Protein AF-A0A8T2HPA1-F1 (afdb_monomer_lite)

Sequence (154 aa):
MSNPVEQRKAVRESIDGVLAKITELETTITDFNGDNPALNLKLNEYTASLQSLHTAGMALLGRNGAPYEVPVELLTYIDDGGNPDAFIIDVIRSAAVANEAAKGKVEAFRTLKEGLLEDIQSQFPEIIADYKALRPAGKQEEAKEVAAAAAAKT

Foldseek 3Di:
DDDLVVLVVQLVVLVVQLVVLVVVLVVCVVVPPPDCPVNVVSVVSNVVSVVSNVVSQQVNADPVRHRDDDDVVLVVCVVVVHDSVVVVVVVVVVVVVVVVVVVVVVVVVVVVVVVVLVVCCVPPVPVNVVVVVVPPPPPVVVVVVVVVVVVVVD

pLDDT: mean 84.18, std 14.64, range [38.09, 97.25]

Radius of gyration: 30.31 Å; chains: 1; bounding box: 60×29×91 Å

Secondary structure (DSSP, 8-state):
---HHHHHHHHHHHHHHHHHHHHHHHHHHHT--S--HHHHHHHHHHHHHHHHHHHHHHT-B-TTSSBP---HHHHHHHHTT--HHHHHHHHHHHHHHHHHHHHHHHHHHHHHHHHHHHHHHHH-HHHHHHHHHHTTTHHHHHHHHHHHHHHTT-

Structure (mmCIF, N/CA/C/O backbone):
data_AF-A0A8T2HPA1-F1
#
_entry.id   AF-A0A8T2HPA1-F1
#
loop_
_atom_site.group_PDB
_atom_site.id
_atom_site.type_symbol
_atom_site.label_atom_id
_atom_site.label_alt_id
_atom_site.label_comp_id
_atom_site.label_asym_id
_atom_site.label_entity_id
_atom_site.label_seq_id
_atom_site.pdbx_PDB_ins_code
_atom_site.Cartn_x
_atom_site.Cartn_y
_atom_site.Cartn_z
_atom_site.occupancy
_atom_site.B_iso_or_equiv
_atom_site.auth_seq_id
_atom_site.auth_comp_id
_atom_site.auth_asym_id
_atom_site.auth_atom_id
_atom_site.pdbx_PDB_model_num
ATOM 1 N N . MET A 1 1 ? 16.143 20.241 3.479 1.00 50.38 1 MET A N 1
ATOM 2 C CA . MET A 1 1 ? 15.230 19.082 3.567 1.00 50.38 1 MET A CA 1
ATOM 3 C C . MET A 1 1 ? 14.504 19.003 2.237 1.00 50.38 1 MET A C 1
ATOM 5 O O . MET A 1 1 ? 13.789 19.946 1.927 1.00 50.38 1 MET A O 1
ATOM 9 N N . SER A 1 2 ? 14.779 17.992 1.406 1.00 63.62 2 SER A N 1
ATOM 10 C CA . SER A 1 2 ? 14.115 17.860 0.100 1.00 63.62 2 SER A CA 1
ATOM 11 C C . SER A 1 2 ? 12.614 17.654 0.290 1.00 63.62 2 SER A C 1
ATOM 13 O O . SER A 1 2 ? 12.193 16.939 1.199 1.00 6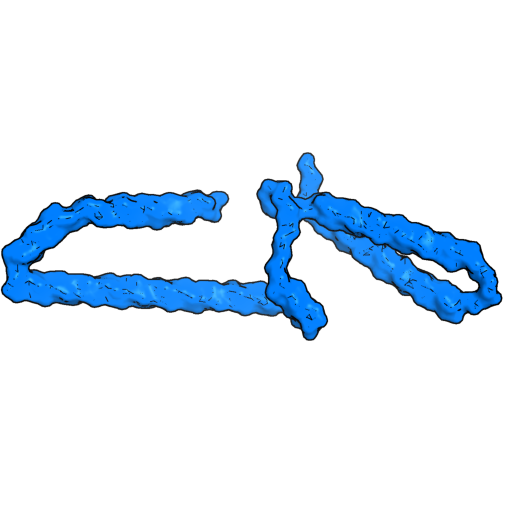3.62 2 SER A O 1
ATOM 15 N N . ASN A 1 3 ? 11.806 18.316 -0.533 1.00 80.44 3 ASN A N 1
ATOM 16 C CA . ASN A 1 3 ? 10.353 18.277 -0.435 1.00 80.44 3 ASN A CA 1
ATOM 17 C C . ASN A 1 3 ? 9.833 16.867 -0.803 1.00 80.44 3 ASN A C 1
ATOM 19 O O . ASN A 1 3 ? 10.176 16.368 -1.877 1.00 80.44 3 ASN A O 1
ATOM 23 N N . PRO A 1 4 ? 8.968 16.224 0.011 1.00 80.69 4 PRO A N 1
ATOM 24 C CA . PRO A 1 4 ? 8.405 14.906 -0.308 1.00 80.69 4 PRO A CA 1
ATOM 25 C C . PRO A 1 4 ? 7.669 14.849 -1.654 1.00 80.69 4 PRO A C 1
ATOM 27 O O . PRO A 1 4 ? 7.597 13.797 -2.288 1.00 80.69 4 PRO A O 1
ATOM 30 N N . VAL A 1 5 ? 7.098 15.972 -2.103 1.00 83.19 5 VAL A N 1
ATOM 31 C CA . VAL A 1 5 ? 6.444 16.074 -3.418 1.00 83.19 5 VAL A CA 1
ATOM 32 C C . VAL A 1 5 ? 7.473 15.988 -4.545 1.00 83.19 5 VAL A C 1
ATOM 34 O O . VAL A 1 5 ? 7.244 15.290 -5.529 1.00 83.19 5 VAL A O 1
ATOM 37 N N . GLU A 1 6 ? 8.616 16.655 -4.390 1.00 86.06 6 GLU A N 1
ATOM 38 C CA . GLU A 1 6 ? 9.705 16.633 -5.372 1.00 86.06 6 GLU A CA 1
ATOM 39 C C . GLU A 1 6 ? 10.363 15.255 -5.441 1.00 86.06 6 GLU A C 1
ATOM 41 O O . GLU A 1 6 ? 10.643 14.774 -6.533 1.00 86.06 6 GLU A O 1
ATOM 46 N N . GLN A 1 7 ? 10.526 14.576 -4.302 1.00 87.00 7 GLN A N 1
ATOM 47 C CA . GLN A 1 7 ? 11.036 13.201 -4.259 1.00 87.00 7 GLN A CA 1
ATOM 48 C C . GLN A 1 7 ? 10.123 12.233 -5.024 1.00 87.00 7 GLN A C 1
ATOM 50 O O . GLN A 1 7 ? 10.595 11.477 -5.871 1.00 87.00 7 GLN A O 1
ATOM 55 N N . ARG A 1 8 ? 8.801 12.296 -4.796 1.00 88.12 8 ARG A N 1
ATOM 56 C CA . ARG A 1 8 ? 7.831 11.480 -5.551 1.00 88.12 8 ARG A CA 1
ATOM 57 C C . ARG A 1 8 ? 7.851 11.794 -7.042 1.00 88.12 8 ARG A C 1
ATOM 59 O O . ARG A 1 8 ? 7.753 10.883 -7.859 1.00 88.12 8 ARG A O 1
ATOM 66 N N . LYS A 1 9 ? 7.977 13.075 -7.394 1.00 91.00 9 LYS A N 1
ATOM 67 C CA . LYS A 1 9 ? 8.089 13.504 -8.788 1.00 91.00 9 LYS A CA 1
ATOM 68 C C . LYS A 1 9 ? 9.350 12.930 -9.443 1.00 91.00 9 LYS A C 1
ATOM 70 O O . LYS A 1 9 ? 9.237 12.366 -10.522 1.00 91.00 9 LYS A O 1
ATOM 75 N N . ALA A 1 10 ? 10.499 12.989 -8.771 1.00 91.00 10 ALA A N 1
ATOM 76 C CA . ALA A 1 10 ? 11.756 12.438 -9.276 1.00 91.00 10 ALA A CA 1
ATOM 77 C C . ALA A 1 10 ? 11.685 10.917 -9.494 1.00 91.00 10 ALA A C 1
ATOM 79 O O . ALA A 1 10 ? 12.153 10.419 -10.517 1.00 91.00 10 ALA A O 1
ATOM 80 N N . VAL A 1 11 ? 11.056 10.176 -8.572 1.00 92.19 11 VAL A N 1
ATOM 81 C CA . VAL A 1 11 ? 10.814 8.733 -8.750 1.00 92.19 11 VAL A CA 1
ATOM 82 C C . VAL A 1 11 ? 9.930 8.481 -9.968 1.00 92.19 11 VAL A C 1
ATOM 84 O O . VAL A 1 11 ? 10.281 7.656 -10.804 1.00 92.19 11 VAL A O 1
ATOM 87 N N . ARG A 1 12 ? 8.827 9.225 -10.114 1.00 93.00 12 ARG A N 1
ATOM 88 C CA . ARG A 1 12 ? 7.931 9.100 -11.271 1.00 93.00 12 ARG A CA 1
ATOM 89 C C . ARG A 1 12 ? 8.652 9.367 -12.593 1.00 93.00 12 ARG A C 1
ATOM 91 O O . ARG A 1 12 ? 8.572 8.543 -13.492 1.00 93.00 12 ARG A O 1
ATOM 98 N N . GLU A 1 13 ? 9.387 10.472 -12.686 1.00 94.75 13 GLU A N 1
ATOM 99 C CA . GLU A 1 13 ? 10.159 10.821 -13.887 1.00 94.75 13 GLU A CA 1
ATOM 100 C C . GLU A 1 13 ? 11.218 9.755 -14.211 1.00 94.75 13 GLU A C 1
ATOM 102 O O . GLU A 1 13 ? 11.444 9.441 -15.378 1.00 94.75 13 GLU A O 1
ATOM 107 N N . SER A 1 14 ? 11.827 9.147 -13.187 1.00 94.62 14 SER A N 1
ATOM 108 C CA . SER A 1 14 ? 12.782 8.048 -13.370 1.00 94.62 14 SER A CA 1
ATOM 109 C C . SER A 1 14 ? 12.105 6.771 -13.883 1.00 94.62 14 SER A C 1
ATOM 111 O O . SER A 1 14 ? 12.659 6.109 -14.758 1.00 94.62 14 SER A O 1
ATOM 113 N N . ILE A 1 15 ? 10.905 6.434 -13.387 1.00 95.62 15 ILE A N 1
ATOM 114 C CA . ILE A 1 15 ? 10.098 5.305 -13.889 1.00 95.62 15 ILE A CA 1
ATOM 115 C C . ILE A 1 15 ? 9.720 5.538 -15.355 1.00 95.62 15 ILE A C 1
ATOM 117 O O . ILE A 1 15 ? 9.965 4.668 -16.188 1.00 95.62 15 ILE A O 1
ATOM 121 N N . ASP A 1 16 ? 9.187 6.719 -15.679 1.00 95.81 16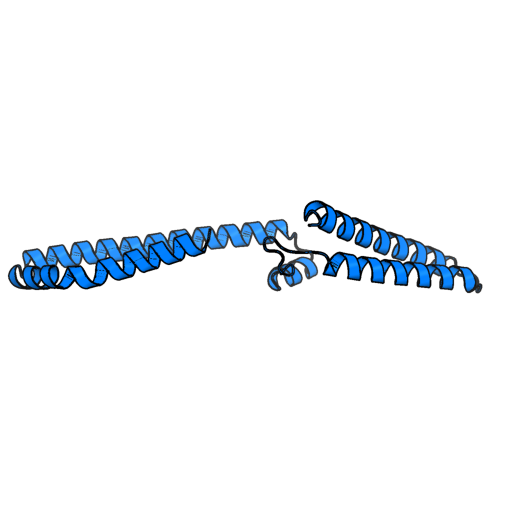 ASP A N 1
ATOM 122 C CA . ASP A 1 16 ? 8.810 7.087 -17.049 1.00 95.81 16 ASP A CA 1
ATOM 123 C C . ASP A 1 16 ? 10.027 7.011 -17.993 1.00 95.81 16 ASP A C 1
ATOM 125 O O . ASP A 1 16 ? 9.931 6.498 -19.110 1.00 95.81 16 ASP A O 1
ATOM 129 N N . GLY A 1 17 ? 11.202 7.449 -17.524 1.00 95.00 17 GLY A N 1
ATOM 130 C CA . GLY A 1 17 ? 12.462 7.341 -18.259 1.00 95.00 17 GLY A CA 1
ATOM 131 C C . GLY A 1 17 ? 12.898 5.895 -18.519 1.00 95.00 17 GLY A C 1
ATOM 132 O O . GLY A 1 17 ? 13.305 5.573 -19.634 1.00 95.00 17 GLY A O 1
ATOM 133 N N . VAL A 1 18 ? 12.786 5.009 -17.524 1.00 96.50 18 VAL A N 1
ATOM 134 C CA . VAL A 1 18 ? 13.085 3.574 -17.684 1.00 96.50 18 VAL A CA 1
ATOM 135 C C . VAL A 1 18 ? 12.127 2.928 -18.688 1.00 96.50 18 VAL A C 1
ATOM 137 O O . VAL A 1 18 ? 12.587 2.220 -19.583 1.00 96.50 18 VAL A O 1
ATOM 140 N N . LEU A 1 19 ? 10.823 3.210 -18.596 1.00 95.75 19 LEU A N 1
ATOM 141 C CA . LEU A 1 19 ? 9.821 2.696 -19.537 1.00 95.75 19 LEU A CA 1
ATOM 142 C C . LEU A 1 19 ? 10.104 3.153 -20.974 1.00 95.75 19 LEU A C 1
ATOM 144 O O . LEU A 1 19 ? 10.082 2.334 -21.889 1.00 95.75 19 LEU A O 1
ATOM 148 N N . ALA A 1 20 ? 10.452 4.427 -21.175 1.00 95.31 20 ALA A N 1
ATOM 149 C CA . ALA A 1 20 ? 10.841 4.930 -22.492 1.00 95.31 20 ALA A CA 1
ATOM 150 C C . ALA A 1 20 ? 12.069 4.191 -23.054 1.00 95.31 20 ALA A C 1
ATOM 152 O O . ALA A 1 20 ? 12.100 3.847 -24.236 1.00 95.31 20 ALA A O 1
ATOM 153 N N . LYS A 1 21 ? 13.065 3.893 -22.207 1.00 94.25 21 LYS A N 1
ATOM 154 C CA . LYS A 1 21 ? 14.255 3.133 -22.617 1.00 94.25 21 LYS A CA 1
ATOM 155 C C . LYS A 1 21 ? 13.948 1.682 -22.972 1.00 94.25 21 LYS A C 1
ATOM 157 O O . LYS A 1 21 ? 14.584 1.163 -23.886 1.00 94.25 21 LYS A O 1
ATOM 162 N N . ILE A 1 22 ? 12.973 1.052 -22.315 1.00 95.06 22 ILE A N 1
ATOM 163 C CA . ILE A 1 22 ? 12.487 -0.284 -22.695 1.00 95.06 22 ILE A CA 1
ATOM 164 C C . ILE A 1 22 ? 11.910 -0.241 -24.114 1.00 95.06 22 ILE A C 1
ATOM 166 O O . ILE A 1 22 ? 12.364 -0.998 -24.966 1.00 95.06 22 ILE A O 1
ATOM 170 N N . THR A 1 23 ? 11.016 0.704 -24.412 1.00 93.88 23 THR A N 1
ATOM 171 C CA . THR A 1 23 ? 10.420 0.846 -25.754 1.00 93.88 23 THR A CA 1
ATOM 172 C C . THR A 1 23 ? 11.468 1.136 -26.840 1.00 93.88 23 THR A C 1
ATOM 174 O O . THR A 1 23 ? 11.416 0.582 -27.943 1.00 93.88 23 THR A O 1
ATOM 177 N N . GLU A 1 24 ? 12.455 1.992 -26.545 1.00 91.56 24 GLU A N 1
ATOM 178 C CA . GLU A 1 24 ? 13.580 2.261 -27.455 1.00 91.56 24 GLU A CA 1
ATOM 179 C C . GLU A 1 24 ? 14.409 0.993 -27.728 1.00 91.56 24 GLU A C 1
ATOM 181 O O . GLU A 1 24 ? 14.805 0.744 -28.872 1.00 91.56 24 GLU A O 1
ATOM 186 N N . LEU A 1 25 ? 14.668 0.186 -26.693 1.00 91.88 25 LEU A N 1
ATOM 187 C CA . LEU A 1 25 ? 15.386 -1.082 -26.813 1.00 91.88 25 LEU A CA 1
ATOM 188 C C . LEU A 1 25 ? 14.592 -2.103 -27.629 1.00 91.88 25 LEU A C 1
ATOM 190 O O . LEU A 1 25 ? 15.163 -2.709 -28.530 1.00 91.88 25 LEU A O 1
ATOM 194 N N . GLU A 1 26 ? 13.294 -2.259 -27.373 1.00 91.94 26 GLU A N 1
ATOM 195 C CA . GLU A 1 26 ? 12.412 -3.151 -28.139 1.00 91.94 26 GLU A CA 1
ATOM 196 C C . GLU A 1 26 ? 12.426 -2.811 -29.634 1.00 91.94 26 GLU A C 1
ATOM 198 O O . GLU A 1 26 ? 12.567 -3.700 -30.478 1.00 91.94 26 GLU A O 1
ATOM 203 N N . THR A 1 27 ? 12.372 -1.519 -29.967 1.00 90.56 27 THR A N 1
ATOM 204 C CA . THR A 1 27 ? 12.453 -1.044 -31.358 1.00 90.56 27 THR A CA 1
ATOM 205 C C . THR A 1 27 ? 13.822 -1.358 -31.968 1.00 90.56 27 THR A C 1
ATOM 207 O O . THR A 1 27 ? 13.912 -1.945 -33.042 1.00 90.56 27 THR A O 1
ATOM 210 N N . THR A 1 28 ? 14.904 -1.045 -31.247 1.00 88.19 28 THR A N 1
ATOM 211 C CA . THR A 1 28 ? 16.285 -1.282 -31.708 1.00 88.19 28 THR A CA 1
ATOM 212 C C . THR A 1 28 ? 16.581 -2.772 -31.913 1.00 88.19 28 THR A C 1
ATOM 214 O O . THR A 1 28 ? 17.311 -3.138 -32.831 1.00 88.19 28 THR A O 1
ATOM 217 N N . ILE A 1 29 ? 16.022 -3.64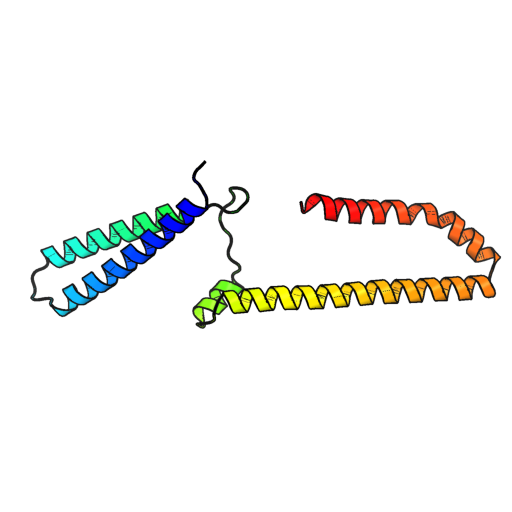0 -31.064 1.00 89.38 29 ILE A N 1
ATOM 218 C CA . ILE A 1 29 ? 16.143 -5.099 -31.180 1.00 89.38 29 ILE A CA 1
ATOM 219 C C . ILE A 1 29 ? 15.342 -5.614 -32.379 1.00 89.38 29 ILE A C 1
ATOM 221 O O . ILE A 1 29 ? 15.815 -6.498 -33.090 1.00 89.38 29 ILE A O 1
ATOM 225 N N . THR A 1 30 ? 14.153 -5.060 -32.622 1.00 89.00 30 THR A N 1
ATOM 226 C CA . THR A 1 30 ? 13.314 -5.435 -33.770 1.00 89.00 30 THR A CA 1
ATOM 227 C C . THR A 1 30 ? 14.001 -5.107 -35.099 1.00 89.00 30 THR A C 1
ATOM 229 O O . THR A 1 30 ? 13.987 -5.930 -36.012 1.00 89.00 30 THR A O 1
ATOM 232 N N . ASP A 1 31 ? 14.672 -3.956 -35.178 1.00 85.44 31 ASP A N 1
ATOM 233 C CA . ASP A 1 31 ? 15.391 -3.492 -36.374 1.00 85.44 31 ASP A CA 1
ATOM 234 C C . ASP A 1 31 ? 16.865 -3.950 -36.421 1.00 85.44 31 ASP A C 1
ATOM 236 O O . ASP A 1 31 ? 17.680 -3.415 -37.182 1.00 85.44 31 ASP A O 1
ATOM 240 N N . PHE A 1 32 ? 17.241 -4.933 -35.598 1.00 85.94 32 PHE A N 1
ATOM 241 C CA . PHE A 1 32 ? 18.631 -5.350 -35.459 1.00 85.94 32 PHE A CA 1
ATOM 242 C C . PHE A 1 32 ? 19.171 -5.981 -36.751 1.00 85.94 32 PHE A C 1
ATOM 244 O O . PHE A 1 32 ? 18.756 -7.056 -37.181 1.00 85.94 32 PHE A O 1
ATOM 251 N N . ASN A 1 33 ? 20.164 -5.323 -37.350 1.00 82.00 33 ASN A N 1
ATOM 252 C CA . ASN A 1 33 ? 20.769 -5.704 -38.628 1.00 82.00 33 ASN A CA 1
ATOM 253 C C . ASN A 1 33 ? 22.176 -6.324 -38.489 1.00 82.00 33 ASN A C 1
ATOM 255 O O . ASN A 1 33 ? 22.875 -6.490 -39.488 1.00 82.00 33 ASN A O 1
ATOM 259 N N . GLY A 1 34 ? 22.593 -6.666 -37.264 1.00 79.81 34 GLY A N 1
ATOM 260 C CA . GLY A 1 34 ? 23.911 -7.237 -36.967 1.00 79.81 34 GLY A CA 1
ATOM 261 C C . GLY A 1 34 ? 24.958 -6.230 -36.481 1.00 79.81 34 GLY A C 1
ATOM 262 O O . GLY A 1 34 ? 26.025 -6.660 -36.040 1.00 79.81 34 GLY A O 1
ATOM 263 N N . ASP A 1 35 ? 24.669 -4.924 -36.507 1.00 74.81 35 ASP A N 1
ATOM 264 C CA . ASP A 1 35 ? 25.561 -3.896 -35.965 1.00 74.81 35 ASP A CA 1
ATOM 265 C C . ASP A 1 35 ? 25.290 -3.643 -34.469 1.00 74.81 35 ASP A C 1
ATOM 267 O O . ASP A 1 35 ? 24.185 -3.307 -34.043 1.00 74.81 35 ASP A O 1
ATOM 271 N N . ASN A 1 36 ? 26.321 -3.823 -33.644 1.00 77.06 36 ASN A N 1
ATOM 272 C CA . ASN A 1 36 ? 26.222 -3.839 -32.181 1.00 77.06 36 ASN A CA 1
ATOM 273 C C . ASN A 1 36 ? 26.391 -2.475 -31.439 1.00 77.06 36 ASN A C 1
ATOM 275 O O . ASN A 1 36 ? 26.002 -2.394 -30.271 1.00 77.06 36 ASN A O 1
ATOM 279 N N . PRO A 1 37 ? 26.962 -1.384 -31.999 1.00 85.12 37 PRO A N 1
ATOM 280 C CA . PRO A 1 37 ? 27.290 -0.186 -31.226 1.00 85.12 37 PRO A CA 1
ATOM 281 C C . PRO A 1 37 ? 26.047 0.590 -30.771 1.00 85.12 37 PRO A C 1
ATOM 283 O O . PRO A 1 37 ? 26.024 1.073 -29.640 1.00 85.12 37 PRO A O 1
ATOM 286 N N . ALA A 1 38 ? 24.994 0.660 -31.593 1.00 84.12 38 ALA A N 1
ATOM 287 C CA . ALA A 1 38 ? 23.741 1.321 -31.219 1.00 84.12 38 ALA A CA 1
ATOM 288 C C . ALA A 1 38 ? 23.020 0.585 -30.075 1.00 84.12 38 ALA A C 1
ATOM 290 O O . ALA A 1 38 ? 22.581 1.212 -29.111 1.00 84.12 38 ALA A O 1
ATOM 291 N N . LEU A 1 39 ? 22.974 -0.750 -30.135 1.00 87.38 39 LEU A N 1
ATOM 292 C CA . LEU A 1 39 ? 22.372 -1.583 -29.094 1.00 87.38 39 LEU A CA 1
ATOM 293 C C . LEU A 1 39 ? 23.136 -1.473 -27.765 1.00 87.38 39 LEU A C 1
ATOM 295 O O . LEU A 1 39 ? 22.525 -1.258 -26.720 1.00 87.38 39 LEU A O 1
ATOM 299 N N . ASN A 1 40 ? 24.470 -1.554 -27.799 1.00 89.75 40 ASN A N 1
ATOM 300 C CA . ASN A 1 40 ? 25.297 -1.405 -26.597 1.00 89.75 40 ASN A CA 1
ATOM 301 C C . ASN A 1 40 ? 25.144 -0.024 -25.951 1.00 89.75 40 ASN A C 1
ATOM 303 O O . ASN A 1 40 ? 25.064 0.076 -24.726 1.00 89.75 40 ASN A O 1
ATOM 307 N N . LEU A 1 41 ? 25.071 1.044 -26.753 1.00 90.62 41 LEU A N 1
ATOM 308 C CA . LEU A 1 41 ? 24.807 2.386 -26.238 1.00 90.62 41 LEU A CA 1
ATOM 309 C C . LEU A 1 41 ? 23.459 2.435 -25.504 1.00 90.62 41 LEU A C 1
ATOM 311 O O . LEU A 1 41 ? 23.402 2.910 -24.370 1.00 90.62 41 LEU A O 1
ATOM 315 N N . LYS A 1 42 ? 22.397 1.883 -26.101 1.00 90.38 42 LYS A N 1
ATOM 316 C CA . LYS A 1 42 ? 21.059 1.856 -25.492 1.00 90.38 42 LYS A CA 1
ATOM 317 C C . LYS A 1 42 ? 20.983 1.007 -24.226 1.00 90.38 42 LYS A C 1
ATOM 319 O O . LYS A 1 42 ? 20.336 1.416 -23.265 1.00 90.38 42 LYS A O 1
ATOM 324 N N . LEU A 1 43 ? 21.692 -0.119 -24.174 1.00 92.44 43 LEU A N 1
ATOM 325 C CA . LEU A 1 43 ? 21.801 -0.937 -22.960 1.00 92.44 43 LEU A CA 1
ATOM 326 C C . LEU A 1 43 ? 22.508 -0.191 -21.820 1.00 92.44 43 LEU A C 1
ATOM 328 O O . LEU A 1 43 ? 22.082 -0.270 -20.664 1.00 92.44 43 LEU A O 1
ATOM 332 N N . ASN A 1 44 ? 23.555 0.575 -22.136 1.00 94.25 44 ASN A N 1
ATOM 333 C CA . ASN A 1 44 ? 24.236 1.417 -21.154 1.00 94.25 44 ASN A CA 1
ATOM 334 C C . ASN A 1 44 ? 23.333 2.561 -20.664 1.00 94.25 44 ASN A C 1
ATOM 336 O O . ASN A 1 44 ? 23.272 2.808 -19.459 1.00 94.25 44 ASN A O 1
ATOM 340 N N . GLU A 1 45 ? 22.589 3.216 -21.563 1.00 93.81 45 GLU A N 1
ATOM 341 C CA . GLU A 1 45 ? 21.590 4.234 -21.197 1.00 93.81 45 GLU A CA 1
ATOM 342 C C . GLU A 1 45 ? 20.508 3.653 -20.273 1.00 93.81 45 GLU A C 1
ATOM 344 O O . GLU A 1 45 ? 20.201 4.244 -19.240 1.00 93.81 45 GLU A O 1
ATOM 349 N N . TYR A 1 46 ? 19.975 2.472 -20.595 1.00 95.25 46 TYR A N 1
ATOM 350 C CA . TYR A 1 46 ? 18.990 1.775 -19.765 1.00 95.25 46 TYR A CA 1
ATOM 351 C C . TYR A 1 46 ? 19.542 1.429 -18.375 1.00 95.25 46 TYR A C 1
ATOM 353 O O . TYR A 1 46 ? 18.882 1.667 -17.363 1.00 95.25 46 TYR A O 1
ATOM 361 N N . THR A 1 47 ? 20.784 0.943 -18.305 1.00 96.06 47 THR A N 1
ATOM 362 C CA . THR A 1 47 ? 21.464 0.658 -17.031 1.00 96.06 47 THR A CA 1
ATOM 363 C C . THR A 1 47 ? 21.610 1.923 -16.182 1.00 96.06 47 THR A C 1
ATOM 365 O O . THR A 1 47 ? 21.333 1.896 -14.982 1.00 96.06 47 THR A O 1
ATOM 368 N N . ALA A 1 48 ? 21.983 3.049 -16.796 1.00 95.06 48 ALA A N 1
ATOM 369 C CA . ALA A 1 48 ? 22.061 4.337 -16.110 1.00 95.06 48 ALA A CA 1
ATOM 370 C C . ALA A 1 48 ? 20.681 4.809 -15.611 1.00 95.06 48 ALA A C 1
ATOM 372 O O . ALA A 1 48 ? 20.566 5.294 -14.482 1.00 95.06 48 ALA A O 1
ATOM 373 N N . SER A 1 49 ? 19.616 4.613 -16.398 1.00 94.44 49 SER A N 1
ATOM 374 C CA . SER A 1 49 ? 18.240 4.909 -15.976 1.00 94.44 49 SER A CA 1
ATOM 375 C C . SER A 1 49 ? 17.793 4.046 -14.789 1.00 94.44 49 SER A C 1
ATOM 377 O O . SER A 1 49 ? 17.199 4.579 -13.852 1.00 94.44 49 SER A O 1
ATOM 379 N N . LEU A 1 50 ? 18.136 2.752 -14.755 1.00 95.50 50 LEU A N 1
ATOM 380 C CA . LEU A 1 50 ? 17.860 1.881 -13.602 1.00 95.50 50 LEU A CA 1
ATOM 381 C C . LEU A 1 50 ? 18.605 2.332 -12.338 1.00 95.50 50 LEU A C 1
ATOM 383 O O . LEU A 1 50 ? 18.028 2.342 -11.250 1.00 95.50 50 LEU A O 1
ATOM 387 N N . GLN A 1 51 ? 19.869 2.745 -12.465 1.00 95.06 51 GLN A N 1
ATOM 388 C CA . GLN A 1 51 ? 20.641 3.292 -11.343 1.00 95.06 51 GLN A CA 1
ATOM 389 C C . GLN A 1 51 ? 20.036 4.602 -10.819 1.00 95.06 51 GLN A C 1
ATOM 391 O O . GLN A 1 51 ? 19.969 4.821 -9.603 1.00 95.06 51 GLN A O 1
ATOM 396 N N . SER A 1 52 ? 19.559 5.460 -11.724 1.00 92.62 52 SER A N 1
ATOM 397 C CA . SER A 1 52 ? 18.857 6.694 -11.371 1.00 92.62 52 SER A CA 1
ATOM 398 C C . SER A 1 52 ? 17.549 6.401 -10.630 1.00 92.62 52 SER A C 1
ATOM 400 O O . SER A 1 52 ? 17.334 6.962 -9.554 1.00 92.62 52 SER A O 1
ATOM 402 N N . LEU A 1 53 ? 16.742 5.452 -11.121 1.00 93.88 53 LEU A N 1
ATOM 403 C CA . LEU A 1 53 ? 15.517 5.001 -10.457 1.00 93.88 53 LEU A CA 1
ATOM 404 C C . LEU A 1 53 ? 15.797 4.431 -9.062 1.00 93.88 53 LEU A C 1
ATOM 406 O O . LEU A 1 53 ? 15.114 4.793 -8.105 1.00 93.88 53 LEU A O 1
ATOM 410 N N . HIS A 1 54 ? 16.821 3.587 -8.923 1.00 92.44 54 HIS A N 1
ATOM 411 C CA . HIS A 1 54 ? 17.217 3.037 -7.628 1.00 92.44 54 HIS A CA 1
ATOM 412 C C . HIS A 1 54 ? 17.592 4.145 -6.632 1.00 92.44 54 HIS A C 1
ATOM 414 O O . HIS A 1 54 ? 17.109 4.162 -5.500 1.00 92.44 54 HIS A O 1
ATOM 420 N N . THR A 1 55 ? 18.395 5.115 -7.074 1.00 91.00 55 THR A N 1
ATOM 421 C CA . THR A 1 55 ? 18.815 6.253 -6.241 1.00 91.00 55 THR A CA 1
ATOM 422 C C . THR A 1 55 ? 17.625 7.128 -5.843 1.00 91.00 55 THR A C 1
ATOM 424 O O . THR A 1 55 ? 17.497 7.502 -4.677 1.00 91.00 55 THR A O 1
ATOM 427 N N . ALA A 1 56 ? 16.726 7.427 -6.786 1.00 88.69 56 ALA A N 1
ATOM 428 C CA . ALA A 1 56 ? 15.514 8.198 -6.522 1.00 88.69 56 ALA A CA 1
ATOM 429 C C . ALA A 1 56 ? 14.580 7.469 -5.542 1.00 88.69 56 ALA A C 1
ATOM 431 O O . ALA A 1 56 ? 14.036 8.094 -4.632 1.00 88.69 56 ALA A O 1
ATOM 432 N N . GLY A 1 57 ? 14.435 6.148 -5.689 1.00 87.38 57 GLY A N 1
ATOM 433 C CA . GLY A 1 57 ? 13.640 5.307 -4.794 1.00 87.38 57 GLY A CA 1
ATOM 434 C C . GLY A 1 57 ? 14.189 5.278 -3.367 1.00 87.38 57 GLY A C 1
ATOM 435 O O . GLY A 1 57 ? 13.431 5.442 -2.418 1.00 87.38 57 GLY A O 1
ATOM 436 N N . MET A 1 58 ? 15.509 5.159 -3.199 1.00 85.56 58 MET A N 1
ATOM 437 C CA . MET A 1 58 ? 16.158 5.215 -1.879 1.00 85.56 58 MET A CA 1
ATOM 438 C C . MET A 1 58 ? 16.082 6.596 -1.222 1.00 85.56 58 MET A C 1
ATOM 440 O O . MET A 1 58 ? 16.088 6.702 0.002 1.00 85.56 58 MET A O 1
ATOM 444 N N . ALA A 1 59 ? 15.980 7.660 -2.019 1.00 85.31 59 ALA A N 1
ATOM 445 C CA . ALA A 1 59 ? 15.771 9.015 -1.518 1.00 85.31 59 ALA A CA 1
ATOM 446 C C . ALA A 1 59 ? 14.317 9.288 -1.080 1.00 85.31 59 ALA A C 1
ATOM 448 O O . ALA A 1 59 ? 14.046 10.361 -0.531 1.00 85.31 59 ALA A O 1
ATOM 449 N N . LEU A 1 60 ? 13.385 8.358 -1.323 1.00 83.88 60 LEU A N 1
ATOM 450 C CA . LEU A 1 60 ? 11.983 8.493 -0.949 1.00 83.88 60 LEU A CA 1
ATOM 451 C C . LEU A 1 60 ? 11.815 8.292 0.564 1.00 83.88 60 LEU A C 1
ATOM 453 O O . LEU A 1 60 ? 11.924 7.180 1.082 1.00 83.88 60 LEU A O 1
ATOM 457 N N . LEU A 1 61 ? 11.508 9.378 1.272 1.00 79.62 61 LEU A N 1
ATOM 458 C CA . LEU A 1 61 ? 11.252 9.341 2.709 1.00 79.62 61 LEU A CA 1
ATOM 459 C C . LEU A 1 61 ? 9.754 9.477 3.003 1.00 79.62 61 LEU A C 1
ATOM 461 O O . LEU A 1 61 ? 9.031 10.255 2.375 1.00 79.62 61 LEU A O 1
ATOM 465 N N . GLY A 1 62 ? 9.291 8.715 3.989 1.00 73.38 62 GLY A N 1
ATOM 466 C CA . GLY A 1 62 ? 7.952 8.806 4.552 1.00 73.38 62 GLY A CA 1
ATOM 467 C C . GLY A 1 62 ? 7.755 10.053 5.420 1.00 73.38 62 GLY A C 1
ATOM 468 O O . GLY A 1 62 ? 8.648 10.883 5.602 1.00 73.38 62 GLY A O 1
ATOM 469 N N . ARG A 1 63 ? 6.557 10.170 6.008 1.00 66.56 63 ARG A N 1
ATOM 470 C CA . ARG A 1 63 ? 6.093 11.353 6.762 1.00 66.56 63 ARG A CA 1
ATOM 471 C C . ARG A 1 63 ? 7.034 11.795 7.894 1.00 66.56 63 ARG A C 1
ATOM 473 O O . ARG A 1 63 ? 7.069 12.977 8.212 1.00 66.56 63 ARG A O 1
ATOM 480 N N . ASN A 1 64 ? 7.817 10.866 8.445 1.00 71.00 64 ASN A N 1
ATOM 481 C CA . ASN A 1 64 ? 8.678 11.092 9.608 1.00 71.00 64 ASN A CA 1
ATOM 482 C C . ASN A 1 64 ? 10.180 11.042 9.266 1.00 71.00 64 ASN A C 1
ATOM 484 O O . ASN A 1 64 ? 11.004 10.892 10.162 1.00 71.00 64 ASN A O 1
ATOM 488 N N . GLY A 1 65 ? 10.551 11.102 7.980 1.00 72.06 65 GLY A N 1
ATOM 489 C CA . GLY A 1 65 ? 11.944 10.905 7.556 1.00 72.06 65 GLY A CA 1
ATOM 490 C C . GLY A 1 65 ? 12.425 9.450 7.647 1.00 72.06 65 GLY A C 1
ATOM 491 O O . GLY A 1 65 ? 13.604 9.185 7.442 1.00 72.06 65 GLY A O 1
ATOM 492 N N . ALA A 1 66 ? 11.520 8.517 7.950 1.00 77.94 66 ALA A N 1
ATOM 493 C CA . ALA A 1 66 ? 11.754 7.080 7.872 1.00 77.94 66 ALA A CA 1
ATOM 494 C C . ALA A 1 66 ? 11.649 6.591 6.414 1.00 77.94 66 ALA A C 1
ATOM 496 O O . ALA A 1 66 ? 11.016 7.272 5.599 1.00 77.94 66 ALA A O 1
ATOM 497 N N . PRO A 1 67 ? 12.218 5.421 6.077 1.00 76.88 67 PRO A N 1
ATOM 498 C CA . PRO A 1 67 ? 11.964 4.763 4.799 1.00 76.88 67 PRO A CA 1
ATOM 499 C C . PRO A 1 67 ? 10.461 4.607 4.541 1.00 76.88 67 PRO A C 1
ATOM 501 O O . PRO A 1 67 ? 9.675 4.417 5.469 1.00 76.88 67 PRO A O 1
ATOM 504 N N . TYR A 1 68 ? 10.052 4.728 3.282 1.00 83.00 68 TYR A N 1
ATOM 505 C CA . TYR A 1 68 ? 8.658 4.525 2.901 1.00 83.00 68 TYR A CA 1
ATOM 506 C C . TYR A 1 68 ? 8.295 3.036 2.983 1.00 83.00 68 TYR A C 1
ATOM 508 O O . TYR A 1 68 ? 8.941 2.206 2.347 1.00 83.00 68 TYR A O 1
ATOM 516 N N . GLU A 1 69 ? 7.260 2.705 3.755 1.00 84.25 69 GLU A N 1
ATOM 517 C CA . GLU A 1 69 ? 6.780 1.334 3.936 1.00 84.25 69 GLU A CA 1
ATOM 518 C C . GLU A 1 69 ? 5.493 1.107 3.143 1.00 84.25 69 GLU A C 1
ATOM 520 O O . GLU A 1 69 ? 4.562 1.916 3.191 1.00 84.25 69 GLU A O 1
ATOM 525 N N . VAL A 1 70 ? 5.444 -0.013 2.423 1.00 86.31 70 VAL A N 1
ATOM 526 C CA . VAL A 1 70 ? 4.280 -0.447 1.647 1.00 86.31 70 VAL A CA 1
ATOM 527 C C . VAL A 1 70 ? 3.809 -1.789 2.207 1.00 86.31 70 VAL A C 1
ATOM 529 O O . VAL A 1 70 ? 4.632 -2.699 2.317 1.00 86.31 70 VAL A O 1
ATOM 532 N N . PRO A 1 71 ? 2.520 -1.938 2.567 1.00 91.31 71 PRO A N 1
ATOM 533 C CA . PRO A 1 71 ? 1.972 -3.219 3.005 1.00 91.31 71 PRO A CA 1
ATOM 534 C C . PRO A 1 71 ? 2.155 -4.299 1.936 1.00 91.31 71 PRO A C 1
ATOM 536 O O . PRO A 1 71 ? 1.912 -4.050 0.754 1.00 91.31 71 PRO A O 1
ATOM 539 N N . VAL A 1 72 ? 2.542 -5.509 2.343 1.00 92.44 72 VAL A N 1
ATOM 540 C CA . VAL A 1 72 ? 2.771 -6.622 1.403 1.00 92.44 72 VAL A CA 1
ATOM 541 C C . VAL A 1 72 ? 1.473 -7.024 0.707 1.00 92.44 72 VAL A C 1
ATOM 543 O O . VAL A 1 72 ? 1.475 -7.340 -0.476 1.00 92.44 72 VAL A O 1
ATOM 546 N N . GLU A 1 73 ? 0.346 -6.929 1.406 1.00 92.88 73 GLU A N 1
ATOM 547 C CA . GLU A 1 73 ? -0.981 -7.224 0.866 1.00 92.88 73 GLU A CA 1
ATOM 548 C C . GLU A 1 73 ? -1.344 -6.291 -0.293 1.00 92.88 73 GLU A C 1
ATOM 550 O O . GLU A 1 73 ? -1.971 -6.723 -1.258 1.00 92.88 73 GLU A O 1
ATOM 555 N N . LEU A 1 74 ? -0.917 -5.025 -0.220 1.00 94.88 74 LEU A N 1
ATOM 556 C CA . LEU A 1 74 ? -1.111 -4.068 -1.304 1.00 94.88 74 LEU A CA 1
ATOM 557 C C . LEU A 1 74 ? -0.257 -4.435 -2.525 1.00 94.88 74 LEU A C 1
ATOM 559 O O . LEU A 1 74 ? -0.725 -4.271 -3.647 1.00 94.88 74 LEU A O 1
ATOM 563 N N . LEU A 1 75 ? 0.962 -4.949 -2.323 1.00 93.19 75 LEU A N 1
ATOM 564 C CA . LEU A 1 75 ? 1.821 -5.403 -3.423 1.00 93.19 75 LEU A CA 1
ATOM 565 C C . LEU A 1 75 ? 1.197 -6.592 -4.155 1.00 93.19 75 LEU A C 1
ATOM 567 O O . LEU A 1 75 ? 1.017 -6.517 -5.365 1.00 93.19 75 LEU A O 1
ATOM 571 N N . THR 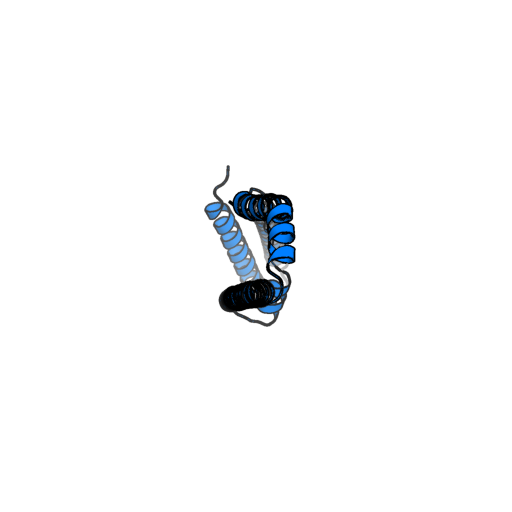A 1 76 ? 0.767 -7.624 -3.424 1.00 94.06 76 THR A N 1
ATOM 572 C CA . THR A 1 76 ? 0.079 -8.782 -4.020 1.00 94.06 76 THR A CA 1
ATOM 573 C C . THR A 1 76 ? -1.179 -8.356 -4.778 1.00 94.06 76 THR A C 1
ATOM 575 O O . THR A 1 76 ? -1.439 -8.833 -5.876 1.00 94.06 76 THR A O 1
ATOM 578 N N . TYR A 1 77 ? -1.944 -7.410 -4.226 1.00 95.38 77 TYR A N 1
ATOM 579 C CA . TYR A 1 77 ? -3.151 -6.904 -4.876 1.00 95.38 77 TYR A CA 1
ATOM 580 C C . TYR A 1 77 ? -2.857 -6.172 -6.196 1.00 95.38 77 TYR A C 1
ATOM 582 O O . TYR A 1 77 ? -3.634 -6.282 -7.145 1.00 95.38 77 TYR A O 1
ATOM 590 N N . ILE A 1 78 ? -1.746 -5.431 -6.268 1.00 96.06 78 ILE A N 1
ATOM 591 C CA . ILE A 1 78 ? -1.289 -4.781 -7.505 1.00 96.06 78 ILE A CA 1
ATOM 592 C C . ILE A 1 78 ? -0.800 -5.827 -8.515 1.00 96.06 78 ILE A C 1
ATOM 594 O O . ILE A 1 78 ? -1.138 -5.715 -9.693 1.00 96.06 78 ILE A O 1
ATOM 598 N N . ASP A 1 79 ? -0.057 -6.843 -8.068 1.00 94.94 79 ASP A N 1
ATOM 599 C CA . ASP A 1 79 ? 0.445 -7.925 -8.929 1.00 94.94 79 ASP A CA 1
ATOM 600 C C . ASP A 1 79 ? -0.700 -8.717 -9.585 1.00 94.94 79 ASP A C 1
ATOM 602 O O . ASP A 1 79 ? -0.612 -9.087 -10.757 1.00 94.94 79 ASP A O 1
ATOM 606 N N . ASP A 1 80 ? -1.817 -8.889 -8.872 1.00 96.38 80 ASP A N 1
ATOM 607 C CA . ASP A 1 80 ? -3.048 -9.499 -9.393 1.00 96.38 80 ASP A CA 1
ATOM 608 C C . ASP A 1 80 ? -3.842 -8.568 -10.344 1.00 96.38 80 ASP A C 1
ATOM 610 O O . ASP A 1 80 ? -4.895 -8.944 -10.868 1.00 96.38 80 ASP A O 1
ATOM 614 N N . GLY A 1 81 ? -3.356 -7.346 -10.591 1.00 94.50 81 GLY A N 1
ATOM 615 C CA . GLY A 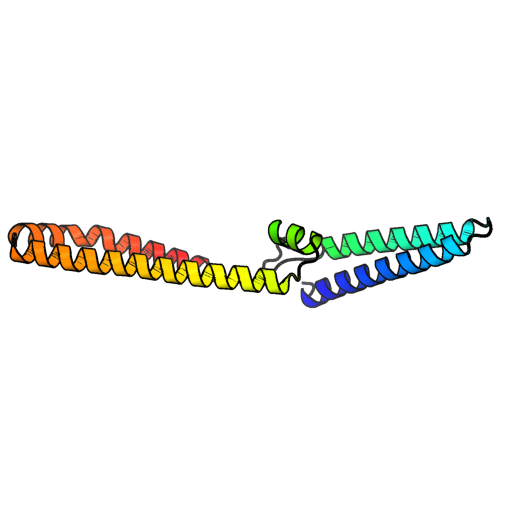1 81 ? -3.979 -6.352 -11.473 1.00 94.50 81 GLY A CA 1
ATOM 616 C C . GLY A 1 81 ? -5.072 -5.507 -10.811 1.00 94.50 81 GLY A C 1
ATOM 617 O O . GLY A 1 81 ? -5.852 -4.844 -11.503 1.00 94.50 81 GLY A O 1
ATOM 618 N N . GLY A 1 82 ? -5.163 -5.527 -9.481 1.00 94.94 82 GLY A N 1
ATOM 619 C CA . GLY A 1 82 ? -6.122 -4.738 -8.718 1.00 94.94 82 GLY A CA 1
ATOM 620 C C . GLY A 1 82 ? -5.773 -3.245 -8.656 1.00 94.94 82 GLY A C 1
ATOM 621 O O . GLY A 1 82 ? -4.615 -2.839 -8.721 1.00 94.94 82 GLY A O 1
ATOM 622 N N . ASN A 1 83 ? -6.793 -2.394 -8.487 1.00 94.88 83 ASN A N 1
ATOM 623 C CA . ASN A 1 83 ? -6.586 -0.957 -8.280 1.00 94.88 83 ASN A CA 1
ATOM 624 C C . ASN A 1 83 ? -6.209 -0.647 -6.811 1.00 94.88 83 ASN A C 1
ATOM 626 O O . ASN A 1 83 ? -7.073 -0.796 -5.939 1.00 94.88 83 ASN A O 1
ATOM 630 N N . PRO A 1 84 ? -5.001 -0.131 -6.514 1.00 94.75 84 PRO A N 1
ATOM 631 C CA . PRO A 1 84 ? -4.571 0.156 -5.143 1.00 94.75 84 PRO A CA 1
ATOM 632 C C . PRO A 1 84 ? -5.521 1.088 -4.368 1.00 94.75 84 PRO A C 1
ATOM 634 O O . PRO A 1 84 ? -5.668 0.940 -3.155 1.00 94.75 84 PRO A O 1
ATOM 637 N N . ASP A 1 85 ? -6.229 2.001 -5.042 1.00 95.25 85 ASP A N 1
ATOM 638 C CA . ASP A 1 85 ? -7.204 2.883 -4.387 1.00 95.25 85 ASP A CA 1
ATOM 639 C C . ASP A 1 85 ? -8.413 2.106 -3.846 1.00 95.25 85 ASP A C 1
ATOM 641 O O . ASP A 1 85 ? -8.921 2.408 -2.765 1.00 95.25 85 ASP A O 1
ATOM 645 N N . ALA A 1 86 ? -8.862 1.078 -4.571 1.00 95.12 86 ALA A N 1
ATOM 646 C CA . ALA A 1 86 ? -9.962 0.224 -4.133 1.00 95.12 86 ALA A CA 1
ATOM 647 C C . ALA A 1 86 ? -9.571 -0.573 -2.880 1.00 95.12 86 ALA A C 1
ATOM 649 O O . ALA A 1 86 ? -10.337 -0.611 -1.917 1.00 95.12 86 ALA A O 1
ATOM 650 N N . PHE A 1 87 ? -8.344 -1.104 -2.850 1.00 95.38 87 PHE A N 1
ATOM 651 C CA . PHE A 1 87 ? -7.792 -1.769 -1.669 1.00 95.38 87 PHE A CA 1
ATOM 652 C C . PHE A 1 87 ? -7.802 -0.846 -0.442 1.00 95.38 87 PHE A C 1
ATOM 654 O O . PHE A 1 87 ? -8.269 -1.232 0.630 1.00 95.38 87 PHE A O 1
ATOM 661 N N . ILE A 1 88 ? -7.342 0.402 -0.594 1.00 95.06 88 ILE A N 1
ATOM 662 C CA . ILE A 1 88 ? -7.324 1.378 0.507 1.00 95.06 88 ILE A CA 1
ATOM 663 C C . ILE A 1 88 ? -8.746 1.660 1.011 1.00 95.06 88 ILE A C 1
ATOM 665 O O . ILE A 1 88 ? -8.974 1.718 2.223 1.00 95.06 88 ILE A O 1
ATOM 669 N N . ILE A 1 89 ? -9.712 1.810 0.101 1.00 96.06 89 ILE A N 1
ATOM 670 C CA . ILE A 1 89 ? -11.119 2.020 0.461 1.00 96.06 89 ILE A CA 1
ATOM 671 C C . ILE A 1 89 ? -11.650 0.843 1.289 1.00 96.06 89 ILE A C 1
ATOM 673 O O . ILE A 1 89 ? -12.309 1.069 2.308 1.00 96.06 89 ILE A O 1
ATOM 677 N N . ASP A 1 90 ? -11.350 -0.391 0.894 1.00 95.19 90 ASP A N 1
ATOM 678 C CA . ASP A 1 90 ? -11.803 -1.587 1.605 1.00 95.19 90 ASP A CA 1
ATOM 679 C C . ASP A 1 90 ? -11.169 -1.707 2.994 1.00 95.19 90 ASP A C 1
ATOM 681 O O . ASP A 1 90 ? -11.871 -2.002 3.967 1.00 95.19 90 ASP A O 1
ATOM 685 N N . VAL A 1 91 ? -9.882 -1.377 3.130 1.00 95.25 91 VAL A N 1
ATOM 686 C CA . VAL A 1 91 ? -9.203 -1.316 4.435 1.00 95.25 91 VAL A CA 1
ATOM 687 C C . VAL A 1 91 ? -9.867 -0.286 5.352 1.00 95.25 91 VAL A C 1
ATOM 689 O O . VAL A 1 91 ? -10.163 -0.589 6.511 1.00 95.25 91 VAL A O 1
ATOM 692 N N . ILE A 1 92 ? -10.160 0.915 4.844 1.00 96.25 92 ILE A N 1
ATOM 693 C CA . ILE A 1 92 ? -10.823 1.972 5.624 1.00 96.25 92 ILE A CA 1
ATOM 694 C C . ILE A 1 92 ? -12.232 1.536 6.043 1.00 96.25 92 ILE A C 1
ATOM 696 O O . ILE A 1 92 ? -12.623 1.739 7.195 1.00 96.25 92 ILE A O 1
ATOM 700 N N . ARG A 1 93 ? -12.997 0.913 5.140 1.00 96.31 93 ARG A N 1
ATOM 701 C CA . ARG A 1 93 ? -14.337 0.394 5.458 1.00 96.31 93 ARG A CA 1
ATOM 702 C C . ARG A 1 93 ? -14.280 -0.709 6.506 1.00 96.31 93 ARG A C 1
ATOM 704 O O . ARG A 1 93 ? -15.050 -0.669 7.462 1.00 96.31 93 ARG A O 1
ATOM 711 N N . SER A 1 94 ? -13.356 -1.654 6.362 1.00 96.06 94 SER A N 1
ATOM 712 C CA . SER A 1 94 ? -13.145 -2.728 7.335 1.00 96.06 94 SER A CA 1
ATOM 713 C C . SER A 1 94 ? -12.802 -2.163 8.717 1.00 96.06 94 SER A C 1
ATOM 715 O O . SER A 1 94 ? -13.403 -2.554 9.720 1.00 96.06 94 SER A O 1
ATOM 717 N N . ALA A 1 95 ? -11.929 -1.152 8.774 1.00 96.00 95 ALA A N 1
ATOM 718 C CA . ALA A 1 95 ? -11.603 -0.455 10.014 1.00 96.00 95 ALA A CA 1
ATOM 719 C C . ALA A 1 95 ? -12.823 0.252 10.632 1.00 96.00 95 ALA A C 1
ATOM 721 O O . ALA A 1 95 ? -13.015 0.188 11.847 1.00 96.00 95 ALA A O 1
ATOM 722 N N . ALA A 1 96 ? -13.674 0.888 9.820 1.00 95.88 96 ALA A N 1
ATOM 723 C CA . ALA A 1 96 ? -14.899 1.527 10.298 1.00 95.88 96 ALA A CA 1
ATOM 724 C C . ALA A 1 96 ? -15.879 0.509 10.909 1.00 95.88 96 ALA A C 1
ATOM 726 O O . ALA A 1 96 ? -16.358 0.722 12.024 1.00 95.88 96 ALA A O 1
ATOM 727 N N . VAL A 1 97 ? -16.102 -0.625 10.234 1.00 97.25 97 VAL A N 1
ATOM 728 C CA . VAL A 1 97 ? -16.957 -1.720 10.729 1.00 97.25 97 VAL A CA 1
ATOM 729 C C . VAL A 1 97 ? -16.404 -2.302 12.030 1.00 97.25 97 VAL A C 1
ATOM 731 O O . VAL A 1 97 ? -17.146 -2.490 12.995 1.00 97.25 97 VAL A O 1
ATOM 734 N N . ALA A 1 98 ? -15.094 -2.554 12.096 1.00 96.25 98 ALA A N 1
ATOM 735 C CA . ALA A 1 98 ? -14.452 -3.063 13.305 1.00 96.25 98 ALA A CA 1
ATOM 736 C C . ALA A 1 98 ? -14.589 -2.086 14.486 1.00 96.25 98 ALA A C 1
ATOM 738 O O . ALA A 1 98 ? -14.830 -2.513 15.618 1.00 96.25 98 ALA A O 1
ATOM 739 N N . ASN A 1 99 ? -14.481 -0.781 14.230 1.00 96.12 99 ASN A N 1
ATOM 740 C CA . ASN A 1 99 ? -14.616 0.253 15.252 1.00 96.12 99 ASN A CA 1
ATOM 741 C C . ASN A 1 99 ? -16.060 0.364 15.770 1.00 96.12 99 ASN A C 1
ATOM 743 O O . ASN A 1 99 ? -16.290 0.444 16.977 1.00 96.12 99 ASN A O 1
ATOM 747 N N . GLU A 1 100 ? -17.047 0.293 14.876 1.00 96.50 100 GLU A N 1
ATOM 748 C CA . GLU A 1 100 ? -18.462 0.258 15.257 1.00 96.50 100 GLU A CA 1
ATOM 749 C C . GLU A 1 100 ? -18.789 -0.989 16.090 1.00 96.50 100 GLU A C 1
ATOM 751 O O . GLU A 1 100 ? -19.396 -0.884 17.159 1.00 96.50 100 GLU A O 1
ATOM 756 N N . ALA A 1 101 ? -18.304 -2.160 15.672 1.00 95.50 101 ALA A N 1
ATOM 757 C CA . ALA A 1 101 ? -18.467 -3.397 16.427 1.00 95.50 101 ALA A CA 1
ATOM 758 C C . ALA A 1 101 ? -17.803 -3.321 17.814 1.00 95.50 101 ALA A C 1
ATOM 760 O O . ALA A 1 101 ? -18.372 -3.794 18.802 1.00 95.50 101 ALA A O 1
ATOM 761 N N . ALA A 1 102 ? -16.616 -2.716 17.919 1.00 95.50 102 ALA A N 1
ATOM 762 C CA . ALA A 1 102 ? -15.942 -2.501 19.198 1.00 95.50 102 ALA A CA 1
ATOM 763 C C . ALA A 1 102 ? -16.752 -1.568 20.111 1.00 95.50 102 ALA A C 1
ATOM 765 O O . ALA A 1 102 ? -16.963 -1.892 21.281 1.00 95.50 102 ALA A O 1
ATOM 766 N N . LYS A 1 103 ? -17.277 -0.461 19.571 1.00 95.50 103 LYS A N 1
ATOM 767 C CA . LYS A 1 103 ? -18.157 0.456 20.306 1.00 95.50 103 LYS A CA 1
ATOM 768 C C . LYS A 1 103 ? -19.409 -0.259 20.820 1.00 95.50 103 LYS A C 1
ATOM 770 O O . LYS A 1 103 ? -19.732 -0.126 21.998 1.00 95.50 103 LYS A O 1
ATOM 775 N N . GLY A 1 104 ? -20.060 -1.063 19.977 1.00 96.38 104 GLY A N 1
ATOM 776 C CA . GLY A 1 104 ? -21.238 -1.846 20.362 1.00 96.38 104 GLY A CA 1
ATOM 777 C C . GLY A 1 104 ? -20.945 -2.845 21.484 1.00 96.38 104 GLY A C 1
ATOM 778 O O . GLY A 1 104 ? -21.723 -2.956 22.429 1.00 96.38 104 GLY A O 1
ATOM 779 N N . LYS A 1 105 ? -19.784 -3.517 21.447 1.00 95.88 105 LYS A N 1
ATOM 780 C CA . LYS A 1 105 ? -19.339 -4.398 22.542 1.00 95.88 105 LYS A CA 1
ATOM 781 C C . LYS A 1 105 ? -19.151 -3.623 23.847 1.00 95.88 105 LYS A C 1
ATOM 783 O O . LYS A 1 105 ? -19.660 -4.053 24.878 1.00 95.88 105 LYS A O 1
ATOM 788 N N . VAL A 1 106 ? -18.450 -2.488 23.810 1.00 94.75 106 VAL A N 1
ATOM 789 C CA . VAL A 1 106 ? -18.218 -1.646 24.999 1.00 94.75 106 VAL A CA 1
ATOM 790 C C . VAL A 1 106 ? -19.540 -1.153 25.588 1.00 94.75 106 VAL A C 1
ATOM 792 O O . VAL A 1 106 ? -19.722 -1.181 26.805 1.00 94.75 106 VAL A O 1
ATOM 795 N N . GLU A 1 107 ? -20.483 -0.747 24.741 1.00 95.44 107 GLU A N 1
ATOM 796 C CA . GLU A 1 107 ? -21.807 -0.313 25.175 1.00 95.44 107 GLU A CA 1
ATOM 797 C C . GLU A 1 107 ? -22.622 -1.456 25.793 1.00 95.44 107 GLU A C 1
ATOM 799 O O . GLU A 1 107 ? -23.168 -1.283 26.880 1.00 95.44 107 GLU A O 1
ATOM 804 N N . ALA A 1 108 ? -22.621 -2.645 25.185 1.00 95.31 108 ALA A N 1
ATOM 805 C CA . ALA A 1 108 ? -23.283 -3.821 25.746 1.00 95.31 108 ALA A CA 1
ATOM 806 C C . ALA A 1 108 ? -22.709 -4.208 27.121 1.00 95.31 108 ALA A C 1
ATOM 808 O O . ALA A 1 108 ? -23.467 -4.472 28.056 1.00 95.31 108 ALA A O 1
ATOM 809 N N . PHE A 1 109 ? -21.380 -4.178 27.282 1.00 93.81 109 PHE A N 1
ATOM 810 C CA . PHE A 1 109 ? -20.737 -4.400 28.582 1.00 93.81 109 PHE A CA 1
ATOM 811 C C . PHE A 1 109 ? -21.110 -3.324 29.606 1.00 93.81 109 PHE A C 1
ATOM 813 O O . PHE A 1 109 ? -21.322 -3.643 30.779 1.00 93.81 109 PHE A O 1
ATOM 820 N N . ARG A 1 110 ? -21.217 -2.059 29.184 1.00 93.19 110 ARG A N 1
ATOM 821 C CA . ARG A 1 110 ? -21.659 -0.961 30.052 1.00 93.19 110 ARG A CA 1
ATOM 822 C C . ARG A 1 110 ? -23.089 -1.192 30.540 1.00 93.19 110 ARG A C 1
ATOM 824 O O . ARG A 1 110 ? -23.313 -1.132 31.746 1.00 93.19 110 ARG A O 1
ATOM 831 N N . THR A 1 111 ? -24.019 -1.506 29.641 1.00 94.56 111 THR A N 1
ATOM 832 C CA . THR A 1 111 ? -25.422 -1.776 29.986 1.00 94.56 111 THR A CA 1
ATOM 833 C C . THR A 1 111 ? -25.561 -3.002 30.887 1.00 94.56 111 THR A C 1
ATOM 835 O O . THR A 1 111 ? -26.265 -2.937 31.891 1.00 94.56 111 THR A O 1
ATOM 838 N N . LEU A 1 112 ? -24.843 -4.092 30.594 1.00 94.19 112 LEU A N 1
ATOM 839 C CA . LEU A 1 112 ? -24.825 -5.288 31.444 1.00 94.19 112 LEU A CA 1
ATOM 840 C C . LEU A 1 112 ? -24.353 -4.958 32.864 1.00 94.19 112 LEU A C 1
ATOM 842 O O . LEU A 1 112 ? -24.964 -5.377 33.845 1.00 94.19 112 LEU A O 1
ATOM 846 N N . LYS A 1 113 ? -23.267 -4.189 32.976 1.00 89.88 113 LYS A N 1
ATOM 847 C CA . LYS A 1 113 ? -22.731 -3.750 34.265 1.00 89.88 113 LYS A CA 1
ATOM 848 C C . LYS A 1 113 ? -23.719 -2.868 35.024 1.00 89.88 113 LYS A C 1
ATOM 850 O O . LYS A 1 113 ? -23.838 -3.018 36.235 1.00 89.88 113 LYS A O 1
ATOM 855 N N . GLU A 1 114 ? -24.364 -1.923 34.347 1.00 90.38 114 GLU A N 1
ATOM 856 C CA . GLU A 1 114 ? -25.357 -1.033 34.958 1.00 90.38 114 GLU A CA 1
ATOM 857 C C . GLU A 1 114 ? -26.544 -1.832 35.506 1.00 90.38 114 GLU A C 1
ATOM 859 O O . GLU A 1 114 ? -26.864 -1.672 36.681 1.00 90.38 114 GLU A O 1
ATOM 864 N N . GLY A 1 115 ? -27.097 -2.759 34.716 1.00 91.81 115 GLY A N 1
ATOM 865 C CA . GLY A 1 115 ? -28.190 -3.633 35.155 1.00 91.81 115 GLY A CA 1
ATOM 866 C C . GLY A 1 115 ? -27.796 -4.538 36.325 1.00 91.81 115 GLY A C 1
ATOM 867 O O . GLY A 1 115 ? -28.499 -4.593 37.327 1.00 91.81 115 GLY A O 1
ATOM 868 N N . LEU A 1 116 ? -26.616 -5.166 36.269 1.00 88.25 116 LEU A N 1
ATOM 869 C CA . LEU A 1 116 ? -26.133 -6.003 37.371 1.00 88.25 116 LEU A CA 1
ATOM 870 C C . LEU A 1 116 ? -25.960 -5.201 38.671 1.00 88.25 116 LEU A C 1
ATOM 872 O O . LEU A 1 116 ? -26.254 -5.698 39.755 1.00 88.25 116 LEU A O 1
ATOM 876 N N . LEU A 1 117 ? -25.477 -3.958 38.582 1.00 85.81 117 LEU A N 1
ATOM 877 C CA . LEU A 1 117 ? -25.358 -3.090 3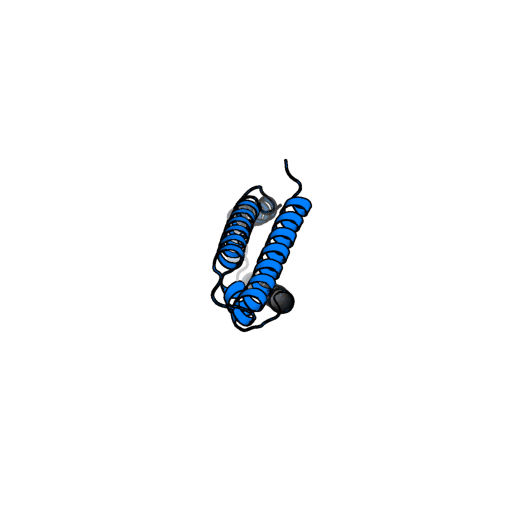9.753 1.00 85.81 117 LEU A CA 1
ATOM 878 C C . LEU A 1 117 ? -26.724 -2.669 40.303 1.00 85.81 117 LEU A C 1
ATOM 880 O O . LEU A 1 117 ? -26.848 -2.517 41.515 1.00 85.81 117 LEU A O 1
ATOM 884 N N . GLU A 1 118 ? -27.731 -2.485 39.455 1.00 87.94 118 GLU A N 1
ATOM 885 C CA . GLU A 1 118 ? -29.100 -2.194 39.889 1.00 87.94 118 GLU A CA 1
ATOM 886 C C . GLU A 1 118 ? -29.729 -3.394 40.616 1.00 87.94 118 GLU A C 1
ATOM 888 O O . GLU A 1 118 ? -30.235 -3.239 41.732 1.00 87.94 118 GLU A O 1
ATOM 893 N N . ASP A 1 119 ? -29.591 -4.600 40.058 1.00 87.81 119 ASP A N 1
ATOM 894 C CA . ASP A 1 119 ? -30.084 -5.841 40.668 1.00 87.81 119 ASP A CA 1
ATOM 895 C C . ASP A 1 119 ? -29.435 -6.100 42.036 1.00 87.81 119 ASP A C 1
ATOM 897 O O . ASP A 1 119 ? -30.121 -6.373 43.028 1.00 87.81 119 ASP A O 1
ATOM 901 N N . ILE A 1 120 ? -28.108 -5.946 42.125 1.00 85.19 120 ILE A N 1
ATOM 902 C CA . ILE A 1 120 ? -27.378 -6.079 43.394 1.00 85.19 120 ILE A CA 1
ATOM 903 C C . ILE A 1 120 ? -27.825 -4.992 44.382 1.00 85.19 120 ILE A C 1
ATOM 905 O O . ILE A 1 120 ? -27.897 -5.261 45.580 1.00 85.19 120 ILE A O 1
ATOM 909 N N . GLN A 1 121 ? -28.168 -3.782 43.921 1.00 83.62 121 GLN A N 1
ATOM 910 C CA . GLN A 1 121 ? -28.618 -2.698 44.807 1.00 83.62 121 GLN A CA 1
ATOM 911 C C . GLN A 1 121 ? -29.974 -3.004 45.423 1.00 83.62 121 GLN A C 1
ATOM 913 O O . GLN A 1 121 ? -30.200 -2.676 46.588 1.00 83.62 121 GLN A O 1
ATOM 918 N N . SER A 1 122 ? -30.856 -3.630 44.647 1.00 83.62 122 SER A N 1
ATOM 919 C CA . SER A 1 122 ? -32.175 -4.044 45.110 1.00 83.62 122 SER A CA 1
ATOM 920 C C . SER A 1 122 ? -32.100 -5.205 46.106 1.00 83.62 122 SER A C 1
ATOM 922 O O . SER A 1 122 ? -32.810 -5.178 47.111 1.00 83.62 122 SER A O 1
ATOM 924 N N . GLN A 1 123 ? -31.244 -6.201 45.857 1.00 87.62 123 GLN A N 1
ATOM 925 C CA . GLN A 1 123 ? -31.204 -7.426 46.667 1.00 87.62 123 GLN A CA 1
ATOM 926 C C . GLN A 1 123 ? -30.222 -7.371 47.850 1.00 87.62 123 GLN A C 1
ATOM 928 O O . GLN A 1 123 ? -30.482 -7.990 48.880 1.00 87.62 123 GLN A O 1
ATOM 933 N N . PHE A 1 124 ? -29.109 -6.636 47.731 1.00 83.88 124 PHE A N 1
ATOM 934 C CA . PHE A 1 124 ? -28.009 -6.636 48.707 1.00 83.88 124 PHE A CA 1
ATOM 935 C C . PHE A 1 124 ? -27.396 -5.232 48.904 1.00 83.88 124 PHE A C 1
ATOM 937 O O . PHE A 1 124 ? -26.276 -4.959 48.456 1.00 83.88 124 PHE A O 1
ATOM 944 N N . PRO A 1 125 ? -28.091 -4.319 49.608 1.00 79.19 125 PRO A N 1
ATOM 945 C CA . PRO A 1 125 ? -27.657 -2.928 49.755 1.00 79.19 125 PRO A CA 1
ATOM 946 C C . PRO A 1 125 ? -26.329 -2.758 50.515 1.00 79.19 125 PRO A C 1
ATOM 948 O O . PRO A 1 125 ? -25.576 -1.833 50.209 1.00 79.19 125 PRO A O 1
ATOM 951 N N . GLU A 1 126 ? -26.005 -3.651 51.457 1.00 77.06 126 GLU A N 1
ATOM 952 C CA . GLU A 1 126 ? -24.744 -3.605 52.218 1.00 77.06 126 GLU A CA 1
ATOM 953 C C . GLU A 1 126 ? -23.522 -3.916 51.336 1.00 77.06 126 GLU A C 1
ATOM 955 O O . GLU A 1 126 ? -22.540 -3.178 51.349 1.00 77.06 126 GLU A O 1
ATOM 960 N N . ILE A 1 127 ? -23.622 -4.927 50.465 1.00 77.75 127 ILE A N 1
ATOM 961 C CA . ILE A 1 127 ? -22.532 -5.356 49.569 1.00 77.75 127 ILE A CA 1
ATOM 962 C C . ILE A 1 127 ? -22.171 -4.254 48.560 1.00 77.75 127 ILE A C 1
ATOM 964 O O . ILE A 1 127 ? -21.014 -4.099 48.157 1.00 77.75 127 ILE A O 1
ATOM 968 N N . ILE A 1 128 ? -23.146 -3.440 48.149 1.00 76.75 128 ILE A N 1
ATOM 969 C CA . ILE A 1 128 ? -22.899 -2.342 47.211 1.00 76.75 128 ILE A CA 1
ATOM 970 C C . ILE A 1 128 ? -22.168 -1.161 47.832 1.00 76.75 128 ILE A C 1
ATOM 972 O O . ILE A 1 128 ? -21.447 -0.458 47.114 1.00 76.75 128 ILE A O 1
ATOM 976 N N . ALA A 1 129 ? -22.343 -0.929 49.132 1.00 76.19 129 ALA A N 1
ATOM 977 C CA . ALA A 1 129 ? -21.580 0.084 49.847 1.00 76.19 129 ALA A CA 1
ATOM 978 C C . ALA A 1 129 ? -20.087 -0.285 49.844 1.00 76.19 129 ALA A C 1
ATOM 980 O O . ALA A 1 129 ? -19.259 0.546 49.457 1.00 76.19 129 ALA A O 1
ATOM 981 N N . ASP A 1 130 ? -19.770 -1.554 50.116 1.00 80.44 130 ASP A N 1
ATOM 982 C CA . ASP A 1 130 ? -18.405 -2.091 50.072 1.00 80.44 130 ASP A CA 1
ATOM 983 C C . ASP A 1 130 ? -17.816 -2.047 48.652 1.00 80.44 130 ASP A C 1
ATOM 985 O O . ASP A 1 130 ? -16.703 -1.555 48.439 1.00 80.44 130 ASP A O 1
ATOM 989 N N . TYR A 1 131 ? -18.584 -2.460 47.636 1.00 78.25 131 TYR A N 1
ATOM 990 C CA . TYR A 1 131 ? -18.151 -2.389 46.234 1.00 78.25 131 TYR A CA 1
ATOM 991 C C . TYR A 1 131 ? -17.869 -0.946 45.774 1.00 78.25 131 TYR A C 1
ATOM 993 O O . TYR A 1 131 ? -16.882 -0.680 45.081 1.00 78.25 131 TYR A O 1
ATOM 1001 N N . LYS A 1 132 ? -18.714 0.021 46.161 1.00 76.94 132 LYS A N 1
ATOM 1002 C CA . LYS A 1 132 ? -18.513 1.444 45.835 1.00 76.94 132 LYS A CA 1
ATOM 1003 C C . LYS A 1 132 ? -17.288 2.026 46.549 1.00 76.94 132 LYS A C 1
ATOM 1005 O O . LYS A 1 132 ? -16.610 2.857 45.942 1.00 76.94 132 LYS A O 1
ATOM 1010 N N . ALA A 1 133 ? -16.985 1.573 47.767 1.00 78.88 133 ALA A N 1
ATOM 1011 C CA . ALA A 1 133 ? -15.798 1.976 48.522 1.00 78.88 133 ALA A CA 1
ATOM 1012 C C . ALA A 1 133 ? -14.486 1.459 47.897 1.00 78.88 133 ALA A C 1
ATOM 1014 O O . ALA A 1 133 ? -13.480 2.165 47.935 1.00 78.88 133 ALA A O 1
ATOM 1015 N N . LEU A 1 134 ? -14.505 0.287 47.249 1.00 79.06 134 LEU A N 1
ATOM 1016 C CA . LEU A 1 134 ? -13.357 -0.292 46.525 1.00 79.06 134 LEU A CA 1
ATOM 1017 C C . LEU A 1 134 ? -13.182 0.259 45.092 1.00 79.06 134 LEU A C 1
ATOM 1019 O O . LEU A 1 134 ? -12.114 0.140 44.488 1.00 79.06 134 LEU A O 1
ATOM 1023 N N . ARG A 1 135 ? -14.205 0.930 44.544 1.00 70.19 135 ARG A N 1
ATOM 1024 C CA . ARG A 1 135 ? -14.223 1.479 43.174 1.00 70.19 135 ARG A CA 1
ATOM 1025 C C . ARG A 1 135 ? -13.182 2.571 42.831 1.00 70.19 135 ARG A C 1
ATOM 1027 O O . ARG A 1 135 ? -12.876 2.671 41.639 1.00 70.19 135 ARG A O 1
ATOM 1034 N N . PRO A 1 136 ? -12.658 3.428 43.740 1.00 56.62 136 PRO A N 1
ATOM 1035 C CA . PRO A 1 136 ? -11.777 4.523 43.327 1.00 56.62 136 PRO A CA 1
ATOM 1036 C C . PRO A 1 136 ? -10.390 4.079 42.833 1.00 56.62 136 PRO A C 1
ATOM 1038 O O . PRO A 1 136 ? -9.697 4.909 42.253 1.00 56.62 136 PRO A O 1
ATOM 1041 N N . ALA A 1 137 ? -10.005 2.804 42.966 1.00 52.16 137 ALA A N 1
ATOM 1042 C CA . ALA A 1 137 ? -8.719 2.314 42.460 1.00 52.16 137 ALA A CA 1
ATOM 1043 C C . ALA A 1 137 ? -8.709 2.064 40.934 1.00 52.16 137 ALA A C 1
ATOM 1045 O O . ALA A 1 137 ? -7.787 2.488 40.253 1.00 52.16 137 ALA A O 1
ATOM 1046 N N . GLY A 1 138 ? -9.756 1.456 40.359 1.00 53.19 138 GLY A N 1
ATOM 1047 C CA . GLY A 1 138 ? -9.711 1.002 38.955 1.00 53.19 138 GLY A CA 1
ATOM 1048 C C . GLY A 1 138 ? -9.985 2.074 37.890 1.00 53.19 138 GLY A C 1
ATOM 1049 O O . GLY A 1 138 ? -9.494 1.987 36.771 1.00 53.19 138 GLY A O 1
ATOM 1050 N N . LYS A 1 139 ? -10.753 3.126 38.212 1.00 55.22 139 LYS A N 1
ATOM 1051 C CA . LYS A 1 139 ? -11.186 4.122 37.206 1.00 55.22 139 LYS A CA 1
ATOM 1052 C C . LYS A 1 139 ? -10.128 5.168 36.839 1.00 55.22 139 LYS A C 1
ATOM 1054 O O . LYS A 1 139 ? -10.282 5.831 35.817 1.00 55.22 139 LYS A O 1
ATOM 1059 N N . GLN A 1 140 ? -9.105 5.374 37.671 1.00 48.91 140 GLN A N 1
ATOM 1060 C CA . GLN A 1 140 ? -8.067 6.381 37.407 1.00 48.91 140 GLN A CA 1
ATOM 1061 C C . GLN A 1 140 ? -6.901 5.832 36.576 1.00 48.91 140 GLN A C 1
ATOM 1063 O O . GLN A 1 140 ? -6.222 6.616 35.918 1.00 48.91 140 GLN A O 1
ATOM 1068 N N . GLU A 1 141 ? -6.693 4.516 36.575 1.00 48.31 141 GLU A N 1
ATOM 1069 C CA . GLU A 1 141 ? -5.652 3.849 35.786 1.00 48.31 141 GLU A CA 1
ATOM 1070 C C . GLU A 1 141 ? -6.107 3.637 34.335 1.00 48.31 141 GLU A C 1
ATOM 1072 O O . GLU A 1 141 ? -5.451 4.133 33.421 1.00 48.31 141 GLU A O 1
ATOM 1077 N N . GLU A 1 142 ? -7.304 3.078 34.116 1.00 50.62 142 GLU A N 1
ATOM 1078 C CA . GLU A 1 142 ? -7.865 2.881 32.766 1.00 50.62 142 GLU A CA 1
ATOM 1079 C C . GLU A 1 142 ? -8.101 4.210 32.021 1.00 50.62 142 GLU A C 1
ATOM 1081 O O . GLU A 1 142 ? -7.824 4.325 30.829 1.00 50.62 142 GLU A O 1
ATOM 1086 N N . ALA A 1 143 ? -8.567 5.261 32.711 1.00 54.16 143 ALA A N 1
ATOM 1087 C CA . ALA A 1 143 ? -8.782 6.570 32.085 1.00 54.16 143 ALA A CA 1
ATOM 1088 C C . ALA A 1 143 ? -7.465 7.278 31.712 1.00 54.16 143 ALA A C 1
ATOM 1090 O O . ALA A 1 143 ? -7.432 8.029 30.736 1.00 54.16 143 ALA A O 1
ATOM 1091 N N . LYS A 1 144 ? -6.378 7.039 32.461 1.00 51.94 144 LYS A N 1
ATOM 1092 C CA . LYS A 1 144 ? -5.045 7.565 32.132 1.00 51.94 144 LYS A CA 1
ATOM 1093 C C . LYS A 1 144 ? -4.405 6.797 30.982 1.00 51.94 144 LYS A C 1
ATOM 1095 O O . LYS A 1 144 ? -3.796 7.428 30.126 1.00 51.94 144 LYS A O 1
ATOM 1100 N N . GLU A 1 145 ? -4.567 5.480 30.929 1.00 52.41 145 GLU A N 1
ATOM 1101 C CA . GLU A 1 145 ? -3.986 4.643 29.876 1.00 52.41 145 GLU A CA 1
ATOM 1102 C C . GLU A 1 145 ? -4.660 4.883 28.515 1.00 52.41 145 GLU A C 1
ATOM 1104 O O . GLU A 1 145 ? -3.978 5.080 27.508 1.00 52.41 145 GLU A O 1
ATOM 1109 N N . VAL A 1 146 ? -5.992 5.003 28.486 1.00 57.81 146 VAL A N 1
ATOM 1110 C CA . VAL A 1 146 ? -6.743 5.314 27.255 1.00 57.81 146 VAL A CA 1
ATOM 1111 C C . VAL A 1 146 ? -6.467 6.746 26.770 1.00 57.81 146 VAL A C 1
ATOM 1113 O O . VAL A 1 146 ? -6.334 6.974 25.567 1.00 57.81 146 VAL A O 1
ATOM 1116 N N . ALA A 1 147 ? -6.311 7.714 27.682 1.00 53.97 147 ALA A N 1
ATOM 1117 C CA . ALA A 1 147 ? -5.920 9.080 27.324 1.00 53.97 147 ALA A CA 1
ATOM 1118 C C . ALA A 1 147 ? -4.455 9.171 26.849 1.00 53.97 147 ALA A C 1
ATOM 1120 O O . ALA A 1 147 ? -4.164 9.903 25.902 1.00 53.97 147 ALA A O 1
ATOM 1121 N N . ALA A 1 148 ? -3.537 8.406 27.451 1.00 51.94 148 ALA A N 1
ATOM 1122 C CA . ALA A 1 148 ? -2.137 8.340 27.033 1.00 51.94 148 ALA A CA 1
ATOM 1123 C C . ALA A 1 148 ? -1.976 7.671 25.655 1.00 51.94 148 ALA A C 1
ATOM 1125 O O . ALA A 1 148 ? -1.224 8.167 24.816 1.00 51.94 148 ALA A O 1
ATOM 1126 N N . ALA A 1 149 ? -2.731 6.602 25.382 1.00 53.75 149 ALA A N 1
ATOM 1127 C CA . ALA A 1 149 ? -2.739 5.927 24.083 1.00 53.75 149 ALA A CA 1
ATOM 1128 C C . ALA A 1 149 ? -3.325 6.802 22.957 1.00 53.75 149 ALA A C 1
ATOM 1130 O O . ALA A 1 149 ? -2.891 6.701 21.808 1.00 53.75 149 ALA A O 1
ATOM 1131 N N . ALA A 1 150 ? -4.281 7.682 23.276 1.00 52.00 150 ALA A N 1
ATOM 1132 C CA . ALA A 1 150 ? -4.820 8.658 22.331 1.00 52.00 150 ALA A CA 1
ATOM 1133 C C . ALA A 1 150 ? -3.840 9.815 22.053 1.00 52.00 150 ALA A C 1
ATOM 1135 O O . ALA A 1 150 ? -3.732 10.253 20.911 1.00 52.00 150 ALA A O 1
ATOM 1136 N N . ALA A 1 151 ? -3.090 10.276 23.062 1.00 44.72 151 ALA A N 1
ATOM 1137 C CA . ALA A 1 151 ? -2.125 11.369 22.914 1.00 44.72 151 ALA A CA 1
ATOM 1138 C C . ALA A 1 151 ? -0.843 10.959 22.163 1.00 44.72 151 ALA A C 1
ATOM 1140 O O . ALA A 1 151 ? -0.289 11.767 21.424 1.00 44.72 151 ALA A O 1
ATOM 1141 N N . ALA A 1 152 ? -0.399 9.703 22.294 1.00 45.69 152 ALA A N 1
ATOM 1142 C CA . ALA A 1 152 ? 0.802 9.183 21.627 1.00 45.69 152 ALA A CA 1
ATOM 1143 C C . ALA A 1 152 ? 0.637 8.926 20.110 1.00 45.69 152 ALA A C 1
ATOM 1145 O O . ALA A 1 152 ? 1.602 8.562 19.441 1.00 45.69 152 ALA A O 1
ATOM 1146 N N . LYS A 1 153 ? -0.579 9.086 19.566 1.00 48.78 153 LYS A N 1
ATOM 1147 C CA . LYS A 1 153 ? -0.909 8.900 18.139 1.00 48.78 153 LYS A CA 1
ATOM 1148 C C . LYS A 1 153 ? -1.115 10.213 17.364 1.00 48.78 153 LYS A C 1
ATOM 1150 O O . LYS A 1 153 ? -1.540 10.160 16.208 1.00 48.78 153 LYS A O 1
ATOM 1155 N N . THR A 1 154 ? -0.805 11.353 17.980 1.00 38.09 154 THR A N 1
ATOM 1156 C CA . THR A 1 154 ? -0.774 12.694 17.361 1.00 38.09 154 THR A CA 1
ATOM 1157 C C . THR A 1 154 ? 0.661 13.149 17.178 1.00 38.09 154 THR A C 1
ATOM 1159 O O . THR A 1 154 ? 0.944 13.729 16.107 1.00 38.09 154 THR A O 1
#